Protein AF-A0A2D5RSF4-F1 (afdb_monomer_lite)

Structure (mmCIF, N/CA/C/O backbone):
data_AF-A0A2D5RSF4-F1
#
_entry.id   AF-A0A2D5RSF4-F1
#
loop_
_atom_site.group_PDB
_atom_site.id
_atom_site.type_symbol
_atom_site.label_atom_id
_atom_site.label_alt_id
_atom_site.label_comp_id
_atom_site.label_asym_id
_atom_site.label_entity_id
_atom_site.label_seq_id
_atom_site.pdbx_PDB_ins_code
_atom_site.Cartn_x
_atom_site.Cartn_y
_atom_site.Cartn_z
_atom_site.occupancy
_atom_site.B_iso_or_equiv
_atom_site.auth_seq_id
_atom_site.auth_comp_id
_atom_site.auth_asym_id
_atom_site.auth_atom_id
_atom_site.pdbx_PDB_model_num
ATOM 1 N N . MET A 1 1 ? 23.276 2.557 -8.439 1.00 54.66 1 MET A N 1
ATOM 2 C CA . MET A 1 1 ? 22.944 3.879 -7.858 1.00 54.66 1 MET A CA 1
ATOM 3 C C . MET A 1 1 ? 21.689 4.396 -8.557 1.00 54.66 1 MET A C 1
ATOM 5 O O . MET A 1 1 ? 21.657 4.335 -9.781 1.00 54.66 1 MET A O 1
ATOM 9 N N . LYS A 1 2 ? 20.629 4.792 -7.832 1.00 65.75 2 LYS A N 1
ATOM 10 C CA . LYS A 1 2 ? 19.404 5.340 -8.457 1.00 65.75 2 LYS A CA 1
ATOM 11 C C . LYS A 1 2 ? 19.715 6.723 -9.048 1.00 65.75 2 LYS A C 1
ATOM 13 O O . LYS A 1 2 ? 20.461 7.478 -8.434 1.00 65.75 2 LYS A O 1
ATOM 18 N N . GLN A 1 3 ? 19.159 7.048 -10.217 1.00 79.00 3 GLN A N 1
ATOM 19 C CA . GLN A 1 3 ? 19.316 8.380 -10.816 1.00 79.00 3 GLN A CA 1
ATOM 20 C C . GLN A 1 3 ? 18.686 9.461 -9.906 1.00 79.00 3 GLN A C 1
ATOM 22 O O . GLN A 1 3 ? 17.661 9.180 -9.277 1.00 79.00 3 GLN A O 1
ATOM 27 N N . PRO A 1 4 ? 19.222 10.696 -9.854 1.00 78.12 4 PRO A N 1
ATOM 28 C CA . PRO A 1 4 ? 18.716 11.753 -8.967 1.00 78.12 4 PRO A CA 1
ATOM 29 C C . PRO A 1 4 ? 17.225 12.070 -9.164 1.00 78.12 4 PRO A C 1
ATOM 31 O O . PRO A 1 4 ? 16.480 12.235 -8.201 1.00 78.12 4 PRO A O 1
ATOM 34 N N . SER A 1 5 ? 16.755 12.062 -10.415 1.00 86.19 5 SER A N 1
ATOM 35 C CA . SER A 1 5 ? 15.341 12.258 -10.766 1.00 86.19 5 SER A CA 1
ATOM 36 C C . SER A 1 5 ? 14.431 11.160 -10.205 1.00 86.19 5 SER A C 1
ATOM 38 O O . SER A 1 5 ? 13.309 11.435 -9.781 1.00 86.19 5 SER A O 1
ATOM 40 N N . HIS A 1 6 ? 14.918 9.917 -10.151 1.00 88.00 6 HIS A N 1
ATOM 41 C CA . HIS A 1 6 ? 14.190 8.794 -9.567 1.00 88.00 6 HIS A CA 1
ATOM 42 C C . HIS A 1 6 ? 14.065 8.944 -8.049 1.00 88.00 6 HIS A C 1
ATOM 44 O O . HIS A 1 6 ? 13.017 8.632 -7.488 1.00 88.00 6 HIS A O 1
ATOM 50 N N . GLN A 1 7 ? 15.127 9.382 -7.371 1.00 88.00 7 GLN A N 1
ATOM 51 C CA . GLN A 1 7 ? 15.105 9.595 -5.922 1.00 88.00 7 GLN A CA 1
ATOM 52 C C . GLN A 1 7 ? 14.147 10.725 -5.550 1.00 88.00 7 GLN A C 1
ATOM 54 O O . GLN A 1 7 ? 13.316 10.547 -4.664 1.00 88.00 7 GLN A O 1
ATOM 59 N N . LEU A 1 8 ? 14.201 11.840 -6.284 1.00 91.56 8 LEU A N 1
ATOM 60 C CA . LEU A 1 8 ? 13.276 12.951 -6.091 1.00 91.56 8 LEU A CA 1
ATOM 61 C C . LEU A 1 8 ? 11.821 12.502 -6.279 1.00 91.56 8 LEU A C 1
ATOM 63 O O . LEU A 1 8 ? 10.983 12.766 -5.424 1.00 91.56 8 LEU A O 1
ATOM 67 N N . ALA A 1 9 ? 11.533 11.758 -7.352 1.00 91.00 9 ALA A N 1
ATOM 68 C CA . ALA A 1 9 ? 10.192 11.236 -7.598 1.00 91.00 9 ALA A CA 1
ATOM 69 C C . ALA A 1 9 ? 9.705 10.295 -6.482 1.00 91.00 9 ALA A C 1
ATOM 71 O O . ALA A 1 9 ? 8.546 10.384 -6.094 1.00 91.00 9 ALA A O 1
ATOM 72 N N . ASP A 1 10 ? 10.565 9.418 -5.957 1.00 92.25 10 ASP A N 1
ATOM 73 C CA . ASP A 1 10 ? 10.209 8.494 -4.870 1.00 92.25 10 ASP A CA 1
ATOM 74 C C . ASP A 1 10 ? 9.874 9.258 -3.578 1.00 92.25 10 ASP A C 1
ATOM 76 O O . ASP A 1 10 ? 8.862 8.966 -2.945 1.00 92.25 10 ASP A O 1
ATOM 80 N N . ILE A 1 11 ? 10.651 10.297 -3.238 1.00 93.25 11 ILE A N 1
ATOM 81 C CA . ILE A 1 11 ? 10.393 11.170 -2.078 1.00 93.25 11 ILE A CA 1
ATOM 82 C C . ILE A 1 11 ? 9.063 11.912 -2.244 1.00 93.25 11 ILE A C 1
ATOM 84 O O . ILE A 1 11 ? 8.210 11.862 -1.358 1.00 93.25 11 ILE A O 1
ATOM 88 N N . THR A 1 12 ? 8.851 12.561 -3.392 1.00 93.88 12 THR A N 1
ATOM 89 C CA . THR A 1 12 ? 7.609 13.297 -3.664 1.00 93.88 12 THR A CA 1
ATOM 90 C C . THR A 1 12 ? 6.392 12.374 -3.590 1.00 93.88 12 THR A C 1
ATOM 92 O O . THR A 1 12 ? 5.400 12.698 -2.941 1.00 93.88 12 THR A O 1
ATOM 95 N N . TYR A 1 13 ? 6.451 11.195 -4.213 1.00 92.88 13 TYR A N 1
ATOM 96 C CA . TYR A 1 13 ? 5.324 10.261 -4.199 1.00 92.88 13 TYR A CA 1
ATOM 97 C C . TYR A 1 13 ? 5.152 9.539 -2.857 1.00 92.88 13 TYR A C 1
ATOM 99 O O . TYR A 1 13 ? 4.041 9.111 -2.550 1.00 92.88 13 TYR A O 1
ATOM 107 N N . ALA A 1 14 ? 6.192 9.408 -2.031 1.00 93.75 14 ALA A N 1
ATOM 108 C CA . ALA A 1 14 ? 6.039 8.958 -0.648 1.00 93.75 14 ALA A CA 1
ATOM 109 C C . ALA A 1 14 ? 5.164 9.936 0.154 1.00 93.75 14 ALA A C 1
ATOM 111 O O . ALA A 1 14 ? 4.179 9.509 0.755 1.00 93.75 14 ALA A O 1
ATOM 112 N N . GLN A 1 15 ? 5.433 11.242 0.055 1.00 95.62 15 GLN A N 1
ATOM 113 C CA . GLN A 1 15 ? 4.621 12.277 0.709 1.00 95.62 15 GLN A CA 1
ATOM 114 C C . GLN A 1 15 ? 3.171 12.276 0.205 1.00 95.62 15 GLN A C 1
ATOM 116 O O . GLN A 1 15 ? 2.234 12.323 0.999 1.00 95.62 15 GLN A O 1
ATOM 121 N N . LEU A 1 16 ? 2.963 12.161 -1.113 1.00 94.50 16 LEU A N 1
ATOM 122 C CA . LEU A 1 16 ? 1.613 12.096 -1.689 1.00 94.50 16 LEU A CA 1
ATOM 123 C C . LEU A 1 16 ? 0.831 10.867 -1.208 1.00 94.50 16 LEU A C 1
ATOM 125 O O . LEU A 1 16 ? -0.371 10.961 -0.945 1.00 94.50 16 LEU A O 1
ATOM 129 N N . ARG A 1 17 ? 1.493 9.711 -1.079 1.00 94.44 17 ARG A N 1
ATOM 130 C CA . ARG A 1 17 ? 0.872 8.492 -0.548 1.00 94.44 17 ARG A CA 1
ATOM 131 C C . ARG A 1 17 ? 0.479 8.655 0.914 1.00 94.44 17 ARG A C 1
ATOM 133 O O . ARG A 1 17 ? -0.647 8.319 1.268 1.00 94.44 17 ARG A O 1
ATOM 140 N N . GLU A 1 18 ? 1.364 9.208 1.736 1.00 96.25 18 GLU A N 1
ATOM 141 C CA . GLU A 1 18 ? 1.080 9.502 3.141 1.00 96.25 18 GLU A CA 1
ATOM 142 C C . GLU A 1 18 ? -0.124 10.439 3.293 1.00 96.25 18 GLU A C 1
ATOM 144 O O . GLU A 1 18 ? -1.085 10.098 3.984 1.00 96.25 18 GLU A O 1
ATOM 149 N N . GLN A 1 19 ? -0.131 11.562 2.569 1.00 96.50 19 GLN A N 1
ATOM 150 C CA . GLN A 1 19 ? -1.245 12.514 2.568 1.00 96.50 19 GLN A CA 1
ATOM 151 C C . GLN A 1 19 ? -2.558 11.857 2.129 1.00 96.50 19 GLN A C 1
ATOM 153 O O . GLN A 1 19 ? -3.595 12.051 2.763 1.00 96.50 19 GLN A O 1
ATOM 158 N N . SER A 1 20 ? -2.516 11.038 1.074 1.00 95.00 20 SER A N 1
ATOM 159 C CA . SER A 1 20 ? -3.696 10.328 0.568 1.00 95.00 20 SER A CA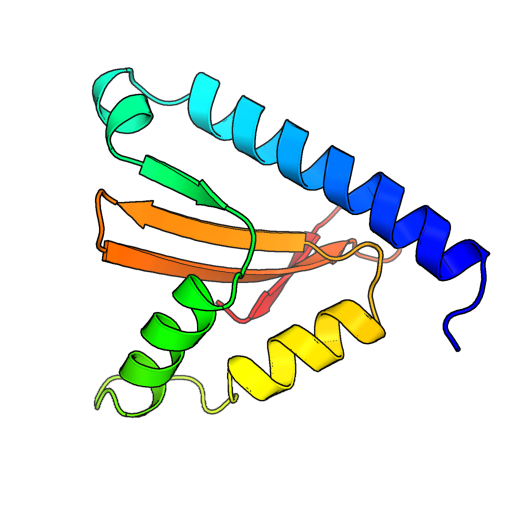 1
ATOM 160 C C . SER A 1 20 ? -4.260 9.351 1.600 1.00 95.00 20 SER A C 1
ATOM 162 O O . SER A 1 20 ? -5.475 9.279 1.782 1.00 95.00 20 SER A O 1
ATOM 164 N N . ARG A 1 21 ? -3.396 8.620 2.316 1.00 96.50 21 ARG A N 1
ATOM 165 C CA . ARG A 1 21 ? -3.812 7.706 3.390 1.00 96.50 21 ARG A CA 1
ATOM 166 C C . ARG A 1 21 ? -4.398 8.458 4.579 1.00 96.50 21 ARG A C 1
ATOM 168 O O . ARG A 1 21 ? -5.459 8.070 5.059 1.00 96.50 21 ARG A O 1
ATOM 175 N N . ALA A 1 22 ? -3.770 9.552 5.005 1.00 96.50 22 ALA A N 1
ATOM 176 C CA . ALA A 1 22 ? -4.279 10.388 6.090 1.00 96.50 22 ALA A CA 1
ATOM 177 C C . ALA A 1 22 ? -5.667 10.966 5.760 1.00 96.50 22 ALA A C 1
ATOM 179 O O . ALA A 1 22 ? -6.583 10.888 6.577 1.00 96.50 22 ALA A O 1
ATOM 180 N N . GLN A 1 23 ? -5.855 11.468 4.534 1.00 97.19 23 GLN A N 1
ATOM 181 C CA . GLN A 1 23 ? -7.159 11.939 4.056 1.00 97.19 23 GLN A CA 1
ATOM 182 C C . GLN A 1 23 ? -8.197 10.816 3.958 1.00 97.19 23 GLN A C 1
ATOM 184 O O . GLN A 1 23 ? -9.379 11.046 4.203 1.00 97.19 23 GLN A O 1
ATOM 189 N N . ALA A 1 24 ? -7.785 9.606 3.573 1.00 96.44 24 ALA A N 1
ATOM 190 C CA . ALA A 1 24 ? -8.688 8.466 3.526 1.00 96.44 24 ALA A CA 1
ATOM 191 C C . ALA A 1 24 ? -9.166 8.081 4.932 1.00 96.44 24 ALA A C 1
ATOM 193 O O . ALA A 1 24 ? -10.365 7.893 5.110 1.00 96.44 24 ALA A O 1
ATOM 194 N N . VAL A 1 25 ? -8.268 8.034 5.925 1.00 96.62 25 VAL A N 1
ATOM 195 C CA . VAL A 1 25 ? -8.628 7.764 7.328 1.00 96.62 25 VAL A CA 1
ATOM 196 C C . VAL A 1 25 ? -9.538 8.859 7.882 1.00 96.62 25 VAL A C 1
ATOM 198 O O . VAL A 1 25 ? -10.576 8.537 8.449 1.00 96.62 25 VAL A O 1
ATOM 201 N N . SER A 1 26 ? -9.234 10.143 7.666 1.00 96.31 26 SER A N 1
ATOM 202 C CA . SER A 1 26 ? -10.044 11.242 8.222 1.00 96.31 26 SER A CA 1
ATOM 203 C C . SER A 1 26 ? -11.481 11.289 7.692 1.00 96.31 26 SER A C 1
ATOM 205 O O . SER A 1 26 ? -12.371 11.815 8.359 1.00 96.31 26 SER A O 1
ATOM 207 N N . LYS A 1 27 ? -11.728 10.711 6.511 1.00 96.81 27 LYS A N 1
ATOM 208 C CA . LYS A 1 27 ? -13.065 10.575 5.914 1.00 96.81 27 LYS A CA 1
ATOM 209 C C . LYS A 1 27 ? -13.831 9.334 6.388 1.00 96.81 27 LYS A C 1
ATOM 211 O O . LYS A 1 27 ? -14.994 9.173 6.020 1.00 96.81 27 LYS A O 1
ATOM 216 N N . MET A 1 28 ? -13.217 8.445 7.170 1.00 96.06 28 MET A N 1
ATOM 217 C CA . MET A 1 28 ? -13.895 7.262 7.709 1.00 96.06 28 MET A CA 1
ATOM 218 C C . MET A 1 28 ? -14.802 7.626 8.896 1.00 96.06 28 MET A C 1
ATOM 220 O O . MET A 1 28 ? -14.552 8.613 9.585 1.00 96.06 28 MET A O 1
ATOM 224 N N . PRO A 1 29 ? -15.826 6.813 9.208 1.00 96.88 29 PRO A N 1
ATOM 225 C CA . PRO A 1 29 ? -16.550 6.912 10.476 1.00 96.88 29 PRO A CA 1
ATOM 226 C C . PRO A 1 29 ? -15.600 6.827 11.680 1.00 96.88 29 PRO A C 1
ATOM 228 O O . PRO A 1 29 ? -14.701 5.989 11.667 1.00 96.88 29 PRO A O 1
ATOM 231 N N . LEU A 1 30 ? -15.842 7.610 12.740 1.00 93.56 30 LEU A N 1
ATOM 232 C CA . LEU A 1 30 ? -14.969 7.705 13.930 1.00 93.56 30 LEU A CA 1
ATOM 233 C C . LEU A 1 30 ? -14.516 6.340 14.476 1.00 93.56 30 LEU A C 1
ATOM 235 O O . LEU A 1 30 ? -13.325 6.108 14.647 1.00 93.56 30 LEU A O 1
ATOM 239 N N . ARG A 1 31 ? -15.446 5.387 14.624 1.00 93.75 31 ARG A N 1
ATOM 240 C CA . ARG A 1 31 ? -15.151 4.012 15.082 1.00 93.75 31 ARG A CA 1
ATOM 241 C C . ARG A 1 31 ? -14.079 3.286 14.249 1.00 93.75 31 ARG A C 1
ATOM 243 O O . ARG A 1 31 ? -13.358 2.432 14.756 1.00 93.75 31 ARG A O 1
ATOM 250 N N . LEU A 1 32 ? -14.011 3.589 12.952 1.00 94.62 32 LEU A N 1
ATOM 251 C CA . LEU A 1 32 ? -13.041 3.005 12.030 1.00 94.62 32 LEU A CA 1
ATOM 252 C C . LEU A 1 32 ? -11.736 3.793 12.007 1.00 94.62 32 LEU A C 1
ATOM 254 O O . LEU A 1 32 ? -10.713 3.181 11.747 1.00 94.62 32 LEU A O 1
ATOM 258 N N . GLN A 1 33 ? -11.733 5.090 12.319 1.00 94.06 33 GLN A N 1
ATOM 259 C CA . GLN A 1 33 ? -10.495 5.877 12.368 1.00 94.06 33 GLN A CA 1
ATOM 260 C C . GLN A 1 33 ? -9.517 5.346 13.426 1.00 94.06 33 GLN A C 1
ATOM 262 O O . GLN A 1 33 ? -8.313 5.323 13.199 1.00 94.06 33 GLN A O 1
ATOM 267 N N . GLU A 1 34 ? -10.037 4.871 14.559 1.00 92.38 34 GLU A N 1
ATOM 268 C CA . GLU A 1 34 ? -9.225 4.293 15.640 1.00 92.38 34 GLU A CA 1
ATOM 269 C C . GLU A 1 34 ? -8.777 2.853 15.345 1.00 92.38 34 GLU A C 1
ATOM 271 O O . GLU A 1 34 ? -7.738 2.393 15.826 1.00 92.38 34 GLU A O 1
ATOM 276 N N . SER A 1 35 ? -9.567 2.131 14.549 1.00 95.75 35 SER A N 1
ATOM 277 C CA . SER A 1 35 ? -9.392 0.693 14.327 1.00 95.75 35 SER A CA 1
ATOM 278 C C . SER A 1 35 ? -8.664 0.373 13.022 1.00 95.75 35 SER A C 1
ATOM 280 O O . SER A 1 35 ? -7.975 -0.640 12.942 1.00 95.75 35 SER A O 1
ATOM 282 N N . VAL A 1 36 ? -8.808 1.207 11.992 1.00 97.31 36 VAL A N 1
ATOM 283 C CA . VAL A 1 36 ? -8.238 0.997 10.659 1.00 97.31 36 VAL A CA 1
ATOM 284 C C . VAL A 1 36 ? -6.954 1.798 10.517 1.00 97.31 36 VAL A C 1
ATOM 286 O O . VAL A 1 36 ? -6.942 3.010 10.709 1.00 97.31 36 VAL A O 1
ATOM 289 N N . LYS A 1 37 ? -5.876 1.129 10.106 1.00 96.88 37 LYS A N 1
ATOM 290 C CA . LYS A 1 37 ? -4.620 1.792 9.739 1.00 96.88 37 LYS A CA 1
ATOM 291 C C . LYS A 1 37 ? -4.323 1.572 8.268 1.00 96.88 37 LYS A C 1
ATOM 293 O O . LYS A 1 37 ? -4.377 0.445 7.775 1.00 96.88 37 LYS A O 1
ATOM 298 N N . LEU A 1 38 ? -4.007 2.665 7.584 1.00 97.44 38 LEU A N 1
ATOM 299 C CA . LEU A 1 38 ? -3.554 2.675 6.201 1.00 97.44 38 LEU A CA 1
ATOM 300 C C . LEU A 1 38 ? -2.070 3.035 6.197 1.00 97.44 38 LEU A C 1
ATOM 302 O O . LEU A 1 38 ? -1.703 4.152 6.559 1.00 97.44 38 LEU A O 1
ATOM 306 N N . GLU A 1 39 ? -1.219 2.111 5.767 1.00 95.94 39 GLU A N 1
ATOM 307 C CA . GLU A 1 39 ? 0.242 2.250 5.845 1.00 95.94 39 GLU A CA 1
ATOM 308 C C . GLU A 1 39 ? 0.914 1.885 4.510 1.00 95.94 39 GLU A C 1
ATOM 310 O O . GLU A 1 39 ? 0.266 1.387 3.587 1.00 95.94 39 GLU A O 1
ATOM 315 N N . ASP A 1 40 ? 2.220 2.140 4.393 1.00 94.56 40 ASP A N 1
ATOM 316 C CA . ASP A 1 40 ? 3.046 1.524 3.348 1.00 94.56 40 ASP A CA 1
ATOM 317 C C . ASP A 1 40 ? 3.259 0.022 3.628 1.00 94.56 40 ASP A C 1
ATOM 319 O O . ASP A 1 40 ? 2.986 -0.494 4.719 1.00 94.56 40 ASP A O 1
ATOM 323 N N . ILE A 1 41 ? 3.778 -0.711 2.643 1.00 94.25 41 ILE A N 1
ATOM 324 C CA . ILE A 1 41 ? 4.164 -2.109 2.816 1.00 94.25 41 ILE A CA 1
ATOM 325 C C . ILE A 1 41 ? 5.541 -2.138 3.489 1.00 94.25 41 ILE A C 1
ATOM 327 O O . ILE A 1 41 ? 6.597 -2.154 2.861 1.00 94.25 41 ILE A O 1
ATOM 331 N N . THR A 1 42 ? 5.518 -2.140 4.820 1.00 92.88 42 THR A N 1
ATOM 332 C CA . THR A 1 42 ? 6.715 -2.223 5.663 1.00 92.88 42 THR A CA 1
ATOM 333 C C . THR A 1 42 ? 7.178 -3.670 5.853 1.00 92.88 42 THR A C 1
ATOM 335 O O . THR A 1 42 ? 6.490 -4.623 5.480 1.00 92.88 42 THR A O 1
ATOM 338 N N . GLY A 1 43 ? 8.320 -3.864 6.523 1.00 91.88 43 GLY A N 1
ATOM 339 C CA . GLY A 1 43 ? 8.783 -5.199 6.922 1.00 91.88 43 GLY A CA 1
ATOM 340 C C . GLY A 1 43 ? 7.754 -5.979 7.755 1.00 91.88 43 GLY A C 1
ATOM 341 O O . GLY A 1 43 ? 7.618 -7.188 7.578 1.00 91.88 43 GLY A O 1
ATOM 342 N N . ARG A 1 44 ? 6.956 -5.296 8.593 1.00 93.75 44 ARG A N 1
ATOM 343 C CA . ARG A 1 44 ? 5.848 -5.915 9.343 1.00 93.75 44 ARG A CA 1
ATOM 344 C C . ARG A 1 44 ? 4.755 -6.430 8.405 1.00 93.75 44 ARG A C 1
ATOM 346 O O . ARG A 1 44 ? 4.263 -7.542 8.597 1.00 93.75 44 ARG A O 1
ATOM 353 N N . THR A 1 45 ? 4.386 -5.635 7.402 1.00 94.75 45 THR A N 1
ATOM 354 C CA . THR A 1 45 ? 3.409 -6.026 6.378 1.00 94.75 45 THR A CA 1
ATOM 355 C C . THR A 1 45 ? 3.912 -7.242 5.609 1.00 94.75 45 THR A C 1
ATOM 357 O O . THR A 1 45 ? 3.193 -8.230 5.496 1.00 94.75 45 THR A O 1
ATOM 360 N N . ILE A 1 46 ? 5.173 -7.219 5.163 1.00 93.19 46 ILE A N 1
ATOM 361 C CA . ILE A 1 46 ? 5.805 -8.342 4.456 1.00 93.19 46 ILE A CA 1
ATOM 362 C C . ILE A 1 46 ? 5.791 -9.609 5.318 1.00 93.19 46 ILE A C 1
ATOM 364 O O . ILE A 1 46 ? 5.409 -10.665 4.828 1.00 93.19 46 ILE A O 1
ATOM 368 N N . ALA A 1 47 ? 6.125 -9.515 6.608 1.00 91.69 47 ALA A N 1
ATOM 369 C CA . ALA A 1 47 ? 6.112 -10.667 7.506 1.00 91.69 47 ALA A CA 1
ATOM 370 C C . ALA A 1 47 ? 4.718 -11.309 7.652 1.00 91.69 47 ALA A C 1
ATOM 372 O O . ALA A 1 47 ? 4.622 -12.533 7.753 1.00 91.69 47 ALA A O 1
ATOM 373 N N . GLN A 1 48 ? 3.636 -10.518 7.652 1.00 92.44 48 GLN A N 1
ATOM 374 C CA . GLN A 1 48 ? 2.273 -11.063 7.633 1.00 92.44 48 GLN A CA 1
ATOM 375 C C . GLN A 1 48 ? 1.888 -11.624 6.262 1.00 92.44 48 GLN A C 1
ATOM 377 O O . GLN A 1 48 ? 1.327 -12.715 6.204 1.00 92.44 48 GLN A O 1
ATOM 382 N N . LEU A 1 49 ? 2.249 -10.948 5.170 1.00 90.81 49 LEU A N 1
ATOM 383 C CA . LEU A 1 49 ? 1.991 -11.427 3.809 1.00 90.81 49 LEU A CA 1
ATOM 384 C C . LEU A 1 49 ? 2.670 -12.770 3.526 1.00 90.81 49 LEU A C 1
ATOM 386 O O . LEU A 1 49 ? 2.048 -13.648 2.935 1.00 90.81 49 LEU A O 1
ATOM 390 N N . SER A 1 50 ? 3.897 -12.978 4.010 1.00 88.56 50 SER A N 1
ATOM 391 C CA . SER A 1 50 ? 4.594 -14.264 3.886 1.00 88.56 50 SER A CA 1
ATOM 392 C C . SER A 1 50 ? 3.826 -15.418 4.538 1.00 88.56 50 SER A C 1
ATOM 394 O O . SER A 1 50 ? 3.922 -16.551 4.080 1.00 88.56 50 SER A O 1
ATOM 396 N N . ARG A 1 51 ? 3.012 -15.157 5.573 1.00 87.75 51 ARG A N 1
ATOM 397 C CA . ARG A 1 51 ? 2.151 -16.188 6.185 1.00 87.75 51 ARG A CA 1
ATOM 398 C C . ARG A 1 51 ? 0.970 -16.563 5.294 1.00 87.75 51 ARG A C 1
ATOM 400 O O . ARG A 1 51 ? 0.455 -17.668 5.408 1.00 87.75 51 ARG A O 1
ATOM 407 N N . TRP A 1 52 ? 0.530 -15.663 4.416 1.00 86.75 52 TRP A N 1
ATOM 408 C CA . TRP A 1 52 ? -0.520 -15.955 3.438 1.00 86.75 52 TRP A CA 1
ATOM 409 C C . TRP A 1 52 ? 0.004 -16.723 2.232 1.00 86.75 52 TRP A C 1
ATOM 411 O O . TRP A 1 52 ? -0.782 -17.359 1.534 1.00 86.75 52 TRP A O 1
ATOM 421 N N . GLU A 1 53 ? 1.318 -16.705 1.989 1.00 84.88 53 GLU A N 1
ATOM 422 C CA . GLU A 1 53 ? 1.912 -17.417 0.860 1.00 84.88 53 GLU A CA 1
ATOM 423 C C . GLU A 1 53 ? 1.673 -18.931 0.923 1.00 84.88 53 GLU A C 1
ATOM 425 O O . GLU A 1 53 ? 1.549 -19.563 -0.127 1.00 84.88 53 GLU A O 1
ATOM 430 N N . THR A 1 54 ? 1.547 -19.490 2.127 1.00 84.25 54 THR A N 1
ATOM 431 C CA . THR A 1 54 ? 1.263 -20.911 2.372 1.00 84.25 54 THR A CA 1
ATOM 432 C C . THR A 1 54 ? -0.224 -21.210 2.580 1.00 84.25 54 THR A C 1
ATOM 434 O O . THR A 1 54 ? -0.588 -22.354 2.844 1.00 84.25 54 THR A O 1
ATOM 437 N N . HIS A 1 55 ? -1.104 -20.207 2.478 1.00 86.19 55 HIS A N 1
ATOM 438 C CA . HIS A 1 55 ? -2.526 -20.390 2.744 1.00 86.19 55 HIS A CA 1
ATOM 439 C C . HIS A 1 55 ? -3.179 -21.269 1.657 1.00 86.19 55 HIS A C 1
ATOM 441 O O . HIS A 1 55 ? -3.024 -20.973 0.470 1.00 86.19 55 HIS A O 1
ATOM 447 N N . PRO A 1 56 ? -3.971 -22.300 2.014 1.00 85.81 56 PRO A N 1
ATOM 448 C CA . PRO A 1 56 ? -4.519 -23.257 1.044 1.00 85.81 56 PRO A CA 1
ATOM 449 C C . PRO A 1 56 ? -5.460 -22.612 0.016 1.00 85.81 56 PRO A C 1
ATOM 451 O O . PRO A 1 56 ? -5.532 -23.055 -1.124 1.00 85.81 56 PRO A O 1
ATOM 454 N N . ASN A 1 57 ? -6.140 -21.521 0.388 1.00 85.81 57 ASN A N 1
ATOM 455 C CA . ASN A 1 57 ? -7.059 -20.797 -0.507 1.00 85.81 57 ASN A CA 1
ATOM 456 C C . ASN A 1 57 ? -6.381 -19.689 -1.332 1.00 85.81 57 ASN A C 1
ATOM 458 O O . ASN A 1 57 ? -7.060 -18.821 -1.886 1.00 85.81 57 ASN A O 1
ATOM 462 N N . ARG A 1 58 ? -5.046 -19.652 -1.370 1.00 83.19 58 ARG A N 1
ATOM 463 C CA . ARG A 1 58 ? -4.300 -18.634 -2.108 1.00 83.19 58 ARG A CA 1
ATOM 464 C C . AR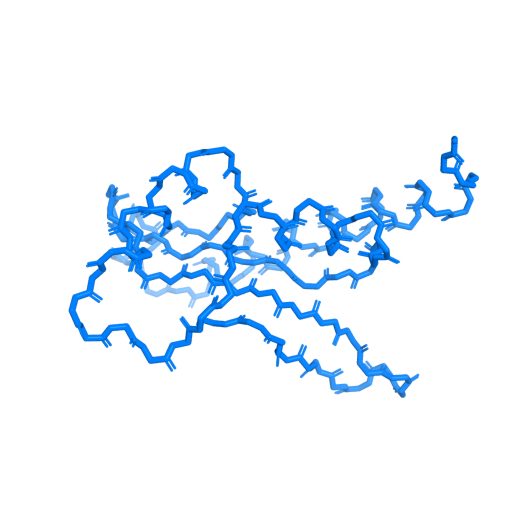G A 1 58 ? -4.535 -18.785 -3.615 1.00 83.19 58 ARG A C 1
ATOM 466 O O . ARG A 1 58 ? -4.294 -19.840 -4.187 1.00 83.19 58 ARG A O 1
ATOM 473 N N . ARG A 1 59 ? -4.971 -17.701 -4.268 1.00 83.38 59 ARG A N 1
ATOM 474 C CA . ARG A 1 59 ? -5.313 -17.680 -5.708 1.00 83.38 59 ARG A CA 1
ATOM 475 C C . ARG A 1 59 ? -4.204 -17.160 -6.629 1.00 83.38 59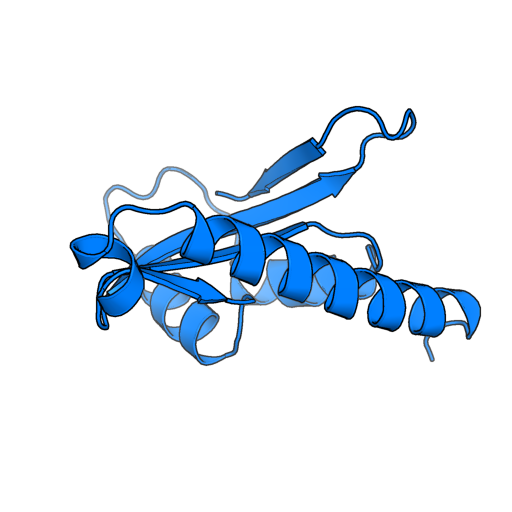 ARG A C 1
ATOM 477 O O . ARG A 1 59 ? -4.325 -17.266 -7.843 1.00 83.38 59 ARG A O 1
ATOM 484 N N . VAL A 1 60 ? -3.150 -16.568 -6.072 1.00 80.81 60 VAL A N 1
ATOM 485 C CA . VAL A 1 60 ? -2.083 -15.874 -6.816 1.00 80.81 60 VAL A CA 1
ATOM 486 C C . VAL A 1 60 ? -0.716 -16.367 -6.357 1.00 80.81 60 VAL A C 1
ATOM 488 O O . VAL A 1 60 ? -0.504 -16.522 -5.161 1.00 80.81 60 VAL A O 1
ATOM 491 N N . MET A 1 61 ? 0.225 -16.599 -7.277 1.00 80.25 61 MET A N 1
ATOM 492 C CA . MET A 1 61 ? 1.515 -17.250 -6.971 1.00 80.25 61 MET A CA 1
ATOM 493 C C . MET A 1 61 ? 2.713 -16.294 -6.805 1.00 80.25 61 MET A C 1
ATOM 495 O O . MET A 1 61 ? 3.851 -16.746 -6.716 1.00 80.25 61 MET A O 1
ATOM 499 N N . TRP A 1 62 ? 2.515 -14.973 -6.753 1.00 83.25 62 TRP A N 1
ATOM 500 C CA . TRP A 1 62 ? 3.635 -14.028 -6.620 1.00 83.25 62 TRP A CA 1
ATOM 501 C C . TRP A 1 62 ? 4.247 -13.999 -5.213 1.00 83.25 62 T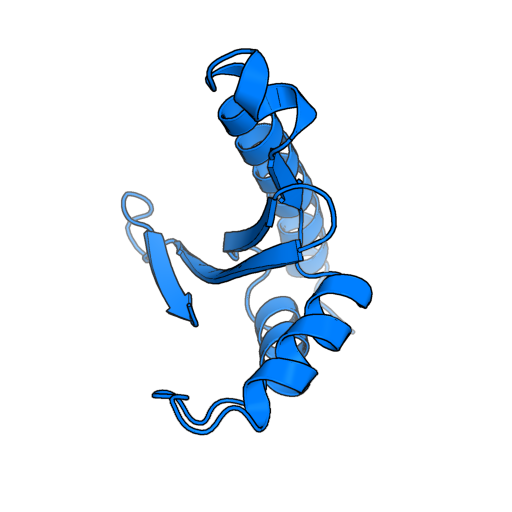RP A C 1
ATOM 503 O O . TRP A 1 62 ? 3.526 -14.000 -4.224 1.00 83.25 62 TRP A O 1
ATOM 513 N N . SER A 1 63 ? 5.571 -13.906 -5.090 1.00 86.44 63 SER A N 1
ATOM 514 C CA . SER A 1 63 ? 6.213 -13.690 -3.784 1.00 86.44 63 SER A CA 1
ATOM 515 C C . SER A 1 63 ? 6.134 -12.218 -3.372 1.00 86.44 63 SER A C 1
ATOM 517 O O . SER A 1 63 ? 6.742 -11.360 -4.016 1.00 86.44 63 SER A O 1
ATOM 519 N N . TRP A 1 64 ? 5.409 -11.912 -2.296 1.00 87.50 64 TRP A N 1
ATOM 520 C CA . TRP A 1 64 ? 5.260 -10.536 -1.811 1.00 87.50 64 TRP A CA 1
ATOM 521 C C . TRP A 1 64 ? 6.607 -9.878 -1.471 1.00 87.50 64 TRP A C 1
ATOM 523 O O . TRP A 1 64 ? 6.845 -8.782 -1.980 1.00 87.50 64 TRP A O 1
ATOM 533 N N . PRO A 1 65 ? 7.525 -10.515 -0.710 1.00 86.62 65 PRO A N 1
ATOM 534 C CA . PRO A 1 65 ? 8.838 -9.937 -0.412 1.00 86.62 65 PRO A CA 1
ATOM 535 C C . PRO A 1 65 ? 9.661 -9.581 -1.658 1.00 86.62 65 PRO A C 1
ATOM 537 O O . PRO A 1 65 ? 10.292 -8.525 -1.716 1.00 86.62 65 PRO A O 1
ATOM 540 N N . GLN A 1 66 ? 9.666 -10.460 -2.665 1.00 86.06 66 GLN A N 1
ATOM 541 C CA . GLN A 1 66 ? 10.451 -10.245 -3.883 1.00 86.06 66 GLN A CA 1
ATOM 542 C C . GLN A 1 66 ? 9.858 -9.117 -4.729 1.00 86.06 66 GLN A C 1
ATOM 544 O O . GLN A 1 66 ? 10.580 -8.259 -5.246 1.00 86.06 66 GLN A O 1
ATOM 549 N N . TRP A 1 67 ? 8.531 -9.107 -4.866 1.00 87.81 67 TRP A N 1
ATOM 550 C CA . TRP A 1 67 ? 7.847 -8.141 -5.709 1.00 87.81 67 TRP A CA 1
ATOM 551 C C . TRP A 1 67 ? 7.824 -6.744 -5.106 1.00 87.81 67 TRP A C 1
ATOM 553 O O . TRP A 1 67 ? 8.073 -5.803 -5.848 1.00 87.81 67 TRP A O 1
ATOM 563 N N . THR A 1 68 ? 7.608 -6.576 -3.800 1.00 88.12 68 THR A N 1
ATOM 564 C CA . THR A 1 68 ? 7.556 -5.243 -3.167 1.00 88.12 68 THR A CA 1
ATOM 565 C C . THR A 1 68 ? 8.865 -4.478 -3.350 1.00 88.12 68 THR A C 1
ATOM 567 O O . THR A 1 68 ? 8.855 -3.335 -3.815 1.00 88.12 68 THR A O 1
ATOM 570 N N . SER A 1 69 ? 10.001 -5.133 -3.089 1.00 87.06 69 SER A N 1
ATOM 571 C CA . SER A 1 69 ? 11.331 -4.542 -3.265 1.00 87.06 69 SER A CA 1
ATOM 572 C C . SER A 1 69 ? 11.599 -4.167 -4.725 1.00 87.06 69 SER A C 1
ATOM 574 O O . SER A 1 69 ? 11.978 -3.034 -5.038 1.00 87.06 69 SER A O 1
ATOM 576 N N . ARG A 1 70 ? 11.310 -5.089 -5.653 1.00 89.88 70 ARG A N 1
ATOM 577 C CA . ARG A 1 70 ? 11.484 -4.850 -7.090 1.00 89.88 70 ARG A CA 1
ATOM 578 C C . ARG A 1 70 ? 10.572 -3.731 -7.598 1.00 89.88 70 ARG A C 1
ATOM 580 O O . ARG A 1 70 ? 11.009 -2.895 -8.383 1.00 89.88 70 ARG A O 1
ATOM 587 N N . TYR A 1 71 ? 9.323 -3.687 -7.143 1.00 90.56 71 TYR A N 1
ATOM 588 C CA . TYR A 1 71 ? 8.340 -2.690 -7.558 1.00 90.56 71 TYR A CA 1
ATOM 589 C C . TYR A 1 71 ? 8.757 -1.285 -7.109 1.00 90.56 71 TYR A C 1
ATOM 591 O O . TYR A 1 71 ? 8.742 -0.356 -7.915 1.00 90.56 71 TYR A O 1
ATOM 599 N N . ALA A 1 72 ? 9.217 -1.137 -5.862 1.00 88.56 72 ALA A N 1
ATOM 600 C CA . ALA A 1 72 ? 9.749 0.120 -5.334 1.00 88.56 72 ALA A CA 1
ATOM 601 C C . ALA A 1 72 ? 11.042 0.579 -6.032 1.00 88.56 72 ALA A C 1
ATOM 603 O O . ALA A 1 72 ? 11.309 1.778 -6.139 1.00 88.56 72 ALA A O 1
ATOM 604 N N . ALA A 1 73 ? 11.854 -0.362 -6.519 1.00 89.25 73 ALA A N 1
ATOM 605 C CA . ALA A 1 73 ? 13.073 -0.051 -7.257 1.00 89.25 73 ALA A CA 1
ATOM 606 C C . ALA A 1 73 ? 12.811 0.455 -8.685 1.00 89.25 73 ALA A C 1
ATOM 608 O O . ALA A 1 73 ? 13.604 1.249 -9.180 1.00 89.25 73 ALA A O 1
ATOM 609 N N . ILE A 1 74 ? 11.737 -0.007 -9.335 1.00 91.31 74 ILE A N 1
ATOM 610 C CA . ILE A 1 74 ? 11.423 0.313 -10.739 1.00 91.31 74 ILE A CA 1
ATOM 611 C C . ILE A 1 74 ? 10.434 1.484 -10.845 1.00 91.31 74 ILE A C 1
ATOM 613 O O . ILE A 1 74 ? 10.511 2.284 -11.777 1.00 91.31 74 ILE A O 1
ATOM 617 N N . TYR A 1 75 ? 9.486 1.584 -9.910 1.00 92.06 75 TYR A N 1
ATOM 618 C CA . TYR A 1 75 ? 8.364 2.516 -9.987 1.00 92.06 75 TYR A CA 1
ATOM 619 C C . TYR A 1 75 ? 8.378 3.494 -8.799 1.00 92.06 75 TYR A C 1
ATOM 621 O O . TYR A 1 75 ? 7.753 3.232 -7.7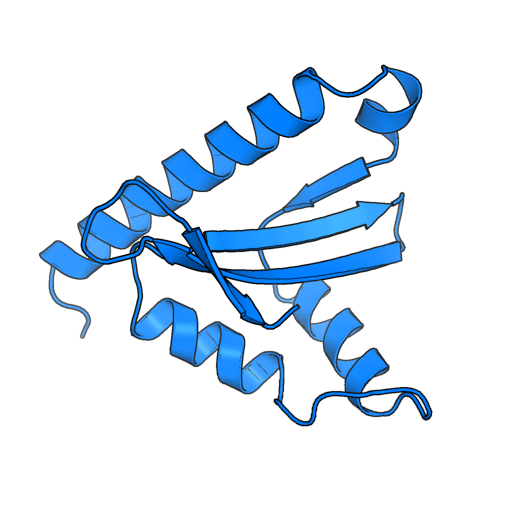68 1.00 92.06 75 TYR A O 1
ATOM 629 N N . PRO A 1 76 ? 9.037 4.662 -8.931 1.00 91.50 76 PRO A N 1
ATOM 630 C CA . PRO A 1 76 ? 9.047 5.674 -7.870 1.00 91.50 76 PRO A CA 1
ATOM 631 C C . PRO A 1 76 ? 7.659 6.292 -7.662 1.00 91.50 76 PRO A C 1
ATOM 633 O O . PRO A 1 76 ? 7.301 6.674 -6.558 1.00 91.50 76 PRO A O 1
ATOM 636 N N . LYS A 1 77 ? 6.839 6.322 -8.721 1.00 92.44 77 LYS A N 1
ATOM 637 C CA . LYS A 1 77 ? 5.468 6.859 -8.723 1.00 92.44 77 LYS A CA 1
ATOM 638 C C . LYS A 1 77 ? 4.399 5.842 -8.301 1.00 92.44 77 LYS A C 1
ATOM 640 O O . LYS A 1 77 ? 3.227 6.009 -8.631 1.00 92.44 77 LYS A O 1
ATOM 645 N N . ARG A 1 78 ? 4.803 4.724 -7.694 1.00 93.00 78 ARG A N 1
ATOM 646 C CA . ARG A 1 78 ? 3.903 3.607 -7.379 1.00 93.00 78 ARG A CA 1
ATOM 647 C C . ARG A 1 78 ? 2.802 4.006 -6.402 1.00 93.00 78 ARG A C 1
ATOM 649 O O . ARG A 1 78 ? 2.979 4.876 -5.555 1.00 93.00 78 ARG A O 1
ATOM 656 N N . PHE A 1 79 ? 1.703 3.278 -6.486 1.00 93.69 79 PHE A N 1
ATOM 657 C CA . PHE A 1 79 ? 0.735 3.137 -5.415 1.00 93.69 79 PHE A CA 1
ATOM 658 C C . PHE A 1 79 ? 1.137 1.962 -4.525 1.00 93.69 79 PHE A C 1
ATOM 660 O O . PHE A 1 79 ? 1.535 0.904 -5.015 1.00 93.69 79 PHE A O 1
ATOM 667 N N . GLU A 1 80 ? 1.025 2.165 -3.219 1.00 94.00 80 GLU A N 1
ATOM 668 C CA . GLU A 1 80 ? 1.360 1.184 -2.196 1.00 94.00 80 GLU A CA 1
ATOM 669 C C . GLU A 1 80 ? 0.427 1.403 -1.009 1.00 94.00 80 GLU A C 1
ATOM 671 O O . GLU A 1 80 ? 0.301 2.531 -0.519 1.00 94.00 80 GLU A O 1
ATOM 676 N N . LEU A 1 81 ? -0.252 0.339 -0.587 1.00 96.31 81 LEU A N 1
ATOM 677 C CA . LEU A 1 81 ? -1.197 0.396 0.517 1.00 96.31 81 LEU A CA 1
ATOM 678 C C . LEU A 1 81 ? -1.235 -0.933 1.267 1.00 96.31 81 LEU A C 1
ATOM 680 O O . LEU A 1 81 ? -1.473 -1.979 0.673 1.00 96.31 81 LEU A O 1
ATOM 684 N N . ALA A 1 82 ? -1.061 -0.872 2.579 1.00 97.06 82 ALA A N 1
ATOM 685 C CA . ALA A 1 82 ? -1.395 -1.930 3.516 1.00 97.06 82 ALA A CA 1
ATOM 686 C C . ALA A 1 82 ? -2.596 -1.477 4.352 1.00 97.06 82 ALA A C 1
ATOM 688 O O . ALA A 1 82 ? -2.583 -0.377 4.909 1.00 97.06 82 ALA A O 1
ATOM 689 N N . ILE A 1 83 ? -3.628 -2.314 4.429 1.00 97.50 83 ILE A N 1
ATOM 690 C CA . ILE A 1 83 ? -4.838 -2.062 5.212 1.00 97.50 83 ILE A CA 1
ATOM 691 C C . ILE A 1 83 ? -4.818 -2.987 6.415 1.00 97.50 83 ILE A C 1
ATOM 693 O O . ILE A 1 83 ? -4.826 -4.211 6.263 1.00 97.50 83 ILE A O 1
ATOM 697 N N . TRP A 1 84 ? -4.837 -2.397 7.601 1.00 97.44 84 TRP A N 1
ATOM 698 C CA . TRP A 1 84 ? -4.894 -3.112 8.865 1.00 97.44 84 TRP A CA 1
ATOM 699 C C . TRP A 1 84 ? -6.200 -2.814 9.580 1.00 97.44 84 TRP A C 1
ATOM 701 O O . TRP A 1 84 ? -6.644 -1.667 9.600 1.00 97.44 84 TRP A O 1
ATOM 711 N N . PHE A 1 85 ? -6.760 -3.828 10.227 1.00 97.00 85 PHE A N 1
ATOM 712 C CA . PHE A 1 85 ? -7.805 -3.669 11.227 1.00 97.00 85 PHE A CA 1
ATOM 713 C C . PHE A 1 85 ? -7.252 -4.145 12.571 1.00 97.00 85 PHE A C 1
ATOM 715 O O . PHE A 1 85 ? -6.878 -5.308 12.740 1.00 97.00 85 PHE A O 1
ATOM 722 N N . HIS A 1 86 ? -7.117 -3.215 13.512 1.00 94.44 86 HIS A N 1
ATOM 723 C CA . HIS A 1 86 ? -6.351 -3.367 14.743 1.00 94.44 86 HIS A CA 1
ATOM 724 C C . HIS A 1 86 ? -4.915 -3.862 14.475 1.00 94.44 86 HIS A C 1
ATOM 726 O O . HIS A 1 86 ? -4.069 -3.117 13.977 1.00 94.44 86 HIS A O 1
ATOM 732 N N . SER A 1 87 ? -4.611 -5.115 14.821 1.00 92.88 87 SER A N 1
ATOM 733 C CA . SER A 1 87 ? -3.302 -5.751 14.630 1.00 92.88 87 SER A CA 1
ATOM 734 C C . SER A 1 87 ? -3.261 -6.730 13.453 1.00 92.88 87 SER A C 1
ATOM 736 O O . SER A 1 87 ? -2.190 -7.268 13.155 1.00 92.88 87 SER A O 1
ATOM 738 N N . MET A 1 88 ? -4.394 -6.941 12.780 1.00 94.75 88 MET A N 1
ATOM 739 C CA . MET A 1 88 ? -4.556 -7.885 11.681 1.00 94.75 88 MET A CA 1
ATOM 740 C C . MET A 1 88 ? -4.365 -7.180 10.341 1.00 94.75 88 MET A C 1
ATOM 742 O O . MET A 1 88 ? -5.018 -6.171 10.070 1.00 94.75 88 MET A O 1
ATOM 746 N N . LEU A 1 89 ? -3.481 -7.713 9.496 1.00 95.44 89 LEU A N 1
ATOM 747 C CA . LEU A 1 89 ? -3.413 -7.293 8.103 1.00 95.44 89 LEU A CA 1
ATOM 748 C C . LEU A 1 89 ? -4.667 -7.810 7.396 1.00 95.44 89 LEU A C 1
ATOM 750 O O . LEU A 1 89 ? -4.965 -8.997 7.468 1.00 95.44 89 LEU A O 1
ATOM 754 N N . CYS A 1 90 ? -5.402 -6.929 6.729 1.00 94.94 90 CYS A N 1
ATOM 755 C CA . CYS A 1 90 ? -6.600 -7.294 5.973 1.00 94.94 90 CYS A CA 1
ATOM 756 C C . CYS A 1 90 ? -6.311 -7.394 4.478 1.00 94.94 90 CYS A C 1
ATOM 758 O O . CYS A 1 90 ? -6.861 -8.256 3.803 1.00 94.94 90 CYS A O 1
ATOM 760 N N . SER A 1 91 ? -5.447 -6.519 3.961 1.00 93.50 91 SER A N 1
ATOM 761 C CA . SER A 1 91 ? -5.076 -6.495 2.547 1.00 93.50 91 SER A CA 1
ATOM 762 C C . SER A 1 91 ? -3.762 -5.752 2.353 1.00 93.50 91 SER A C 1
ATOM 764 O O . SER A 1 91 ? -3.445 -4.832 3.109 1.00 93.50 91 SER A O 1
ATOM 766 N N . ALA A 1 92 ? -3.034 -6.090 1.295 1.00 94.25 92 ALA A N 1
ATOM 767 C CA . ALA A 1 92 ? -1.964 -5.257 0.766 1.00 94.25 92 ALA A CA 1
ATOM 768 C C . ALA A 1 92 ? -2.187 -5.052 -0.729 1.00 94.25 92 ALA A C 1
ATOM 770 O O . ALA A 1 92 ? -2.800 -5.884 -1.384 1.00 94.25 92 ALA A O 1
ATOM 771 N N . SER A 1 93 ? -1.735 -3.935 -1.283 1.00 94.31 93 SER A N 1
ATOM 772 C CA . SER A 1 93 ? -1.885 -3.674 -2.709 1.00 94.31 93 SER A CA 1
ATOM 773 C C . SER A 1 93 ? -0.727 -2.860 -3.261 1.00 94.31 93 SER A C 1
ATOM 775 O O . SER A 1 93 ? -0.242 -1.919 -2.629 1.00 94.31 93 SER A O 1
ATOM 777 N N . LEU A 1 94 ? -0.315 -3.215 -4.475 1.00 94.25 94 LEU A N 1
ATOM 778 C CA . LEU A 1 94 ? 0.672 -2.490 -5.267 1.00 94.25 94 LEU A CA 1
ATOM 779 C C . LEU A 1 94 ? 0.079 -2.130 -6.618 1.00 94.25 94 LEU A C 1
ATOM 781 O O . LEU A 1 94 ? -0.678 -2.893 -7.220 1.00 94.25 94 LEU A O 1
ATOM 785 N N . GLY A 1 95 ? 0.452 -0.962 -7.114 1.00 93.81 95 GLY A N 1
ATOM 786 C CA . GLY A 1 95 ? -0.022 -0.487 -8.397 1.00 93.81 95 GLY A CA 1
ATOM 787 C C . GLY A 1 95 ? 0.752 0.717 -8.888 1.00 93.81 95 GLY A C 1
ATOM 788 O O . GLY A 1 95 ? 1.728 1.159 -8.281 1.00 93.81 95 GLY A O 1
ATOM 789 N N . ARG A 1 96 ? 0.300 1.282 -9.999 1.00 91.94 96 ARG A N 1
ATOM 790 C CA . ARG A 1 96 ? 0.921 2.462 -10.594 1.00 91.94 96 ARG A CA 1
ATOM 791 C C . ARG A 1 96 ? -0.082 3.282 -11.394 1.00 91.94 96 ARG A C 1
ATOM 793 O O . ARG A 1 96 ? -1.023 2.716 -11.962 1.00 91.94 96 ARG A O 1
ATOM 800 N N . PRO A 1 97 ? 0.115 4.605 -11.475 1.00 89.56 97 PRO A N 1
ATOM 801 C CA . PRO A 1 97 ? -0.628 5.435 -12.404 1.00 89.56 97 PRO A CA 1
ATOM 802 C C . PRO A 1 97 ? -0.473 4.912 -13.835 1.00 89.56 97 PRO A C 1
ATOM 804 O O . PRO A 1 97 ? 0.594 4.445 -14.240 1.00 89.56 97 PRO A O 1
ATOM 807 N N . THR A 1 98 ? -1.549 4.986 -14.606 1.00 87.62 98 THR A N 1
ATOM 808 C CA . THR A 1 98 ? -1.513 4.741 -16.052 1.00 87.62 98 THR A CA 1
ATOM 809 C C . THR A 1 98 ? -0.844 5.914 -16.773 1.00 87.62 98 THR A C 1
ATOM 811 O O . THR A 1 98 ? -0.784 7.022 -16.243 1.00 87.62 98 THR A O 1
ATOM 814 N N . TRP A 1 99 ? -0.355 5.687 -17.997 1.00 74.50 99 TRP A N 1
ATOM 815 C CA . TRP A 1 99 ? 0.367 6.696 -18.789 1.00 74.50 99 TRP A CA 1
ATOM 816 C C . TRP A 1 99 ? -0.396 8.019 -18.973 1.00 74.50 99 TRP A C 1
ATOM 818 O O . TRP A 1 99 ? 0.228 9.071 -19.021 1.00 74.50 99 TRP A O 1
ATOM 828 N N . GLY A 1 100 ? -1.732 7.979 -19.015 1.00 75.88 100 GLY A N 1
ATOM 829 C CA . GLY A 1 100 ? -2.582 9.171 -19.121 1.00 75.88 100 GLY A CA 1
ATOM 830 C C . GLY A 1 100 ? -2.882 9.881 -17.795 1.00 75.88 100 GLY A C 1
ATOM 831 O O . GLY A 1 100 ? -3.735 10.759 -17.780 1.00 75.88 100 GLY A O 1
ATOM 832 N N . ALA A 1 101 ? -2.265 9.471 -16.681 1.00 68.38 101 ALA A N 1
ATOM 833 C CA . ALA A 1 101 ? -2.397 10.038 -15.330 1.00 68.38 101 ALA A CA 1
ATOM 834 C C . ALA A 1 101 ? -3.817 10.099 -14.711 1.00 68.38 101 ALA A C 1
ATOM 836 O O . ALA A 1 101 ? -3.942 10.420 -13.535 1.00 68.38 101 ALA A O 1
ATOM 837 N N . GLY A 1 102 ? -4.879 9.733 -15.438 1.00 80.56 102 GLY A N 1
ATOM 838 C CA . GLY A 1 102 ? -6.264 9.761 -14.942 1.00 80.56 102 GLY A CA 1
ATOM 839 C C . GLY A 1 102 ? -6.766 8.462 -14.302 1.00 80.56 102 GLY A C 1
ATOM 840 O O . GLY A 1 102 ? -7.880 8.423 -13.790 1.00 80.56 102 GLY A O 1
ATOM 841 N N . LYS A 1 103 ? -5.987 7.375 -14.354 1.00 87.56 103 LYS A N 1
ATOM 842 C CA . LYS A 1 103 ? -6.374 6.065 -13.797 1.00 87.56 103 LYS A CA 1
ATOM 843 C C . LYS A 1 103 ? -5.219 5.432 -13.038 1.00 87.56 103 LYS A C 1
ATOM 845 O O . LYS A 1 103 ? -4.064 5.575 -13.448 1.00 87.56 103 LYS A O 1
ATOM 850 N N . LEU A 1 104 ? -5.548 4.667 -12.002 1.00 89.94 104 LEU A N 1
ATOM 851 C CA . LEU A 1 104 ? -4.620 3.814 -11.268 1.00 89.94 104 LEU A CA 1
ATOM 852 C C . LEU A 1 104 ? -4.811 2.356 -11.699 1.00 89.94 104 LEU A C 1
ATOM 854 O O . LEU A 1 104 ? -5.932 1.854 -11.702 1.00 89.94 104 LEU A O 1
ATOM 858 N N . ARG A 1 105 ? -3.719 1.675 -12.049 1.00 91.06 105 ARG A N 1
ATOM 859 C CA . ARG A 1 105 ? -3.714 0.228 -12.279 1.00 91.06 105 ARG A CA 1
ATOM 860 C C . ARG A 1 105 ? -3.227 -0.468 -11.014 1.00 91.06 105 ARG A C 1
ATOM 862 O O . ARG A 1 105 ? -2.130 -0.160 -10.552 1.00 91.06 105 ARG A O 1
ATOM 869 N N . LEU A 1 106 ? -4.017 -1.397 -10.484 1.00 91.69 106 LEU A N 1
ATOM 870 C CA . LEU A 1 106 ? -3.577 -2.310 -9.430 1.00 91.69 106 LEU A CA 1
ATOM 871 C C . LEU A 1 106 ? -2.952 -3.542 -10.078 1.00 91.69 106 LEU A C 1
ATOM 873 O O . LEU A 1 106 ? -3.546 -4.148 -10.966 1.00 91.69 106 LEU A O 1
ATOM 877 N N . ASP A 1 107 ? -1.739 -3.860 -9.650 1.00 90.56 107 ASP A N 1
ATOM 878 C CA . ASP A 1 107 ? -0.948 -4.969 -10.179 1.00 90.56 107 ASP A CA 1
ATOM 879 C C . ASP A 1 107 ? -0.950 -6.167 -9.231 1.00 90.56 107 ASP A C 1
ATOM 881 O O . ASP A 1 107 ? -0.855 -7.304 -9.683 1.00 90.56 107 ASP A O 1
ATOM 885 N N . MET A 1 108 ? -1.057 -5.915 -7.924 1.00 89.62 108 MET A N 1
ATOM 886 C CA . MET A 1 108 ? -1.084 -6.944 -6.886 1.00 89.62 108 MET A CA 1
ATOM 887 C C . MET A 1 108 ? -2.075 -6.545 -5.796 1.00 89.62 108 MET A C 1
ATOM 889 O O . MET A 1 108 ? -2.079 -5.378 -5.392 1.00 89.62 108 MET A O 1
ATOM 893 N N . ILE A 1 109 ? -2.886 -7.504 -5.337 1.00 87.94 109 ILE A N 1
ATOM 894 C CA . ILE A 1 109 ? -3.872 -7.387 -4.248 1.00 87.94 109 ILE A CA 1
ATOM 895 C C . ILE A 1 109 ? -3.879 -8.696 -3.455 1.00 87.94 109 ILE A C 1
ATOM 897 O O . ILE A 1 109 ? -3.873 -9.761 -4.113 1.00 87.94 109 ILE A O 1
#

Foldseek 3Di:
DDDPVLVVLLVVLVVVLVVVQVVVLVPDDPVCNVFKHKDFCDPLNLVQVVVCCPPPPDPDNDRPVVCSVV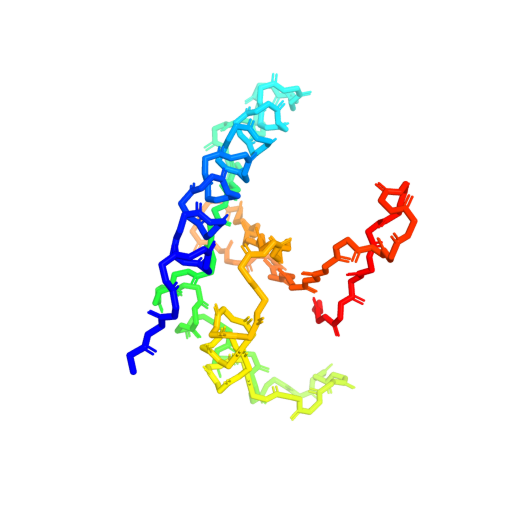LVRPASQKHWIFIGGHSDTPDTWIWHQDPVNPDIDTDGD

pLDDT: mean 90.4, std 6.87, range [54.66, 97.5]

Secondary structure (DSSP, 8-state):
---HHHHHHHHHHHHHHHHHHHHHHHTS-HHHHTTEEEE---HHHHHHHHHHTT-TT------HHHHHHHHHHH-TT-EEEEEEETTEEEEEEEEEE-TTSS-EEEEE-

Radius of gyration: 14.8 Å; chains: 1; bounding box: 40×37×35 Å

Sequence (109 aa):
MKQPSHQLADITYAQLREQSRAQAVSKMPLRLQESVKLEDITGRTIAQLSRWETHPNRRVMWSWPQWTSRYAAIYPKRFELAIWFHSMLCSASLGRPTWGAGKLRLDMI